Protein AF-A0A0S9SGV6-F1 (afdb_monomer)

Solvent-accessible surface area (backbone atoms only — not comparable to full-atom values): 7284 Å² total; per-residue (Å²): 90,73,58,45,78,51,68,34,78,47,71,64,77,40,51,62,32,52,40,36,46,65,46,52,44,24,35,42,44,51,38,60,92,32,32,40,65,35,91,56,80,52,78,52,74,92,62,32,14,33,37,37,64,50,40,36,38,47,57,16,92,66,87,77,49,50,30,34,35,42,37,28,42,30,48,97,81,42,48,83,42,80,77,46,67,60,73,71,44,98,80,42,25,23,40,35,26,30,25,29,47,22,65,78,78,71,30,17,42,11,30,36,38,26,16,49,76,43,36,60,79,36,75,70,28,53,50,82,40,70,60,78,90,64,78,90,124

Mean predicted aligned error: 3.91 Å

pLDDT: mean 93.71, std 11.41, range [38.72, 98.81]

Sequence (137 aa):
MAGGSGNDQLQGHADFNQYYGGTGNDTFVLAAKFGQETEVASKDFGTLATYITDFRGAGGPGAGEQDFINLSGFGSDAKLDLLGAGAETASGAKVYYYSIFNTNTGDYYNFAVNSLNGKALDTGDFNFYAPHDGALV

Structure (mmCIF, N/CA/C/O backbone):
data_AF-A0A0S9SGV6-F1
#
_entry.id   AF-A0A0S9SGV6-F1
#
loop_
_atom_site.group_PDB
_atom_site.id
_atom_site.type_symbol
_atom_site.label_atom_id
_atom_site.label_alt_id
_atom_site.label_comp_id
_atom_site.label_asym_id
_atom_site.label_entity_id
_atom_site.label_seq_id
_atom_site.pdbx_PDB_ins_code
_atom_site.Cartn_x
_atom_site.Cartn_y
_atom_site.Cartn_z
_atom_site.occupancy
_atom_site.B_iso_or_equiv
_atom_site.auth_seq_id
_atom_site.auth_comp_id
_atom_site.auth_asym_id
_atom_site.auth_atom_id
_atom_site.pdbx_PDB_model_num
ATOM 1 N N . MET A 1 1 ? 11.614 5.265 5.265 1.00 91.88 1 MET A N 1
ATOM 2 C CA . MET A 1 1 ? 12.433 4.045 5.432 1.00 91.88 1 MET A CA 1
ATOM 3 C C . MET A 1 1 ? 12.782 3.526 4.053 1.00 91.88 1 MET A C 1
ATOM 5 O O . MET A 1 1 ? 11.950 3.676 3.168 1.00 91.88 1 MET A O 1
ATOM 9 N N . ALA A 1 2 ? 13.984 2.984 3.867 1.00 95.50 2 ALA A N 1
ATOM 10 C CA . ALA A 1 2 ? 14.447 2.464 2.583 1.00 95.50 2 ALA A CA 1
ATOM 11 C C . ALA A 1 2 ? 15.013 1.049 2.769 1.00 95.50 2 ALA A C 1
ATOM 13 O O . ALA A 1 2 ? 15.818 0.875 3.685 1.00 95.50 2 ALA A O 1
ATOM 14 N N . GLY A 1 3 ? 14.587 0.086 1.946 1.00 95.94 3 GLY A N 1
ATOM 15 C CA . GLY A 1 3 ? 15.123 -1.282 1.911 1.00 95.94 3 GLY A CA 1
ATOM 16 C C . GLY A 1 3 ? 16.444 -1.345 1.145 1.00 95.94 3 GLY A C 1
ATOM 17 O O . GLY A 1 3 ? 17.499 -1.631 1.710 1.00 95.94 3 GLY A O 1
ATOM 18 N N . GLY A 1 4 ? 16.423 -0.879 -0.104 1.00 96.75 4 GLY A N 1
ATOM 19 C CA . GLY A 1 4 ? 17.602 -0.782 -0.953 1.00 96.75 4 GLY A CA 1
ATOM 20 C C . GLY A 1 4 ? 17.623 -1.886 -1.999 1.00 96.75 4 GLY A C 1
ATOM 21 O O . GLY A 1 4 ? 16.844 -1.848 -2.943 1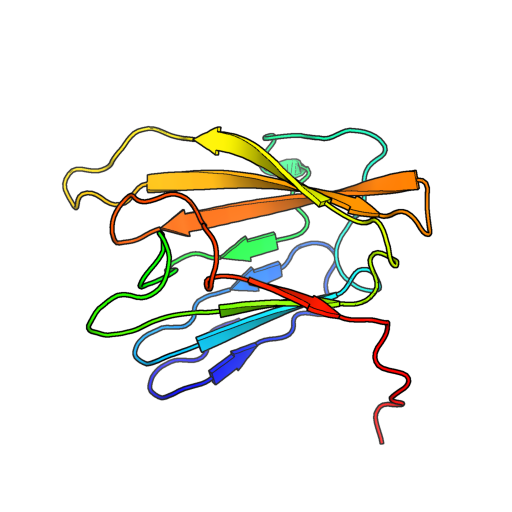.00 96.75 4 GLY A O 1
ATOM 22 N N . SER A 1 5 ? 18.587 -2.797 -1.912 1.00 97.38 5 SER A N 1
ATOM 23 C CA . SER A 1 5 ? 18.658 -3.944 -2.818 1.00 97.38 5 SER A CA 1
ATOM 24 C C . SER A 1 5 ? 18.502 -5.235 -2.038 1.00 97.38 5 SER A C 1
ATOM 26 O O . SER A 1 5 ? 19.216 -5.442 -1.060 1.00 97.38 5 SER A O 1
ATOM 28 N N . GLY A 1 6 ? 17.681 -6.142 -2.556 1.00 97.88 6 GLY A N 1
ATOM 29 C CA . GLY A 1 6 ? 17.346 -7.397 -1.896 1.00 97.88 6 GLY A CA 1
ATOM 30 C C . GLY A 1 6 ? 15.848 -7.469 -1.632 1.00 97.88 6 GLY A C 1
ATOM 31 O O . GLY A 1 6 ? 15.105 -6.594 -2.036 1.00 97.88 6 GLY A O 1
ATOM 32 N N . ASN A 1 7 ? 15.405 -8.550 -0.998 1.00 98.19 7 ASN A N 1
ATOM 33 C CA . ASN A 1 7 ? 14.004 -8.688 -0.610 1.00 98.19 7 ASN A CA 1
ATOM 34 C C . ASN A 1 7 ? 13.872 -8.212 0.835 1.00 98.19 7 ASN A C 1
ATOM 36 O O . ASN A 1 7 ? 14.262 -8.943 1.753 1.00 98.19 7 ASN A O 1
ATOM 40 N N . ASP A 1 8 ? 13.364 -7.003 1.033 1.00 98.50 8 ASP A N 1
ATOM 41 C CA . ASP A 1 8 ? 13.332 -6.357 2.338 1.00 98.50 8 ASP A CA 1
ATOM 42 C C . ASP A 1 8 ? 11.974 -6.503 3.031 1.00 98.50 8 ASP A C 1
ATOM 44 O O . ASP A 1 8 ? 10.921 -6.613 2.407 1.00 98.50 8 ASP A O 1
ATOM 48 N N . GLN A 1 9 ? 11.984 -6.485 4.366 1.00 97.56 9 GLN A N 1
ATOM 49 C CA . GLN A 1 9 ? 10.772 -6.320 5.169 1.00 97.56 9 GLN A CA 1
ATOM 50 C C . GLN A 1 9 ? 10.831 -4.975 5.883 1.00 97.56 9 GLN A C 1
ATOM 52 O O . GLN A 1 9 ? 11.751 -4.711 6.659 1.00 97.56 9 GLN A O 1
ATOM 57 N N . LEU A 1 10 ? 9.846 -4.119 5.626 1.00 98.00 10 LEU A N 1
ATOM 58 C CA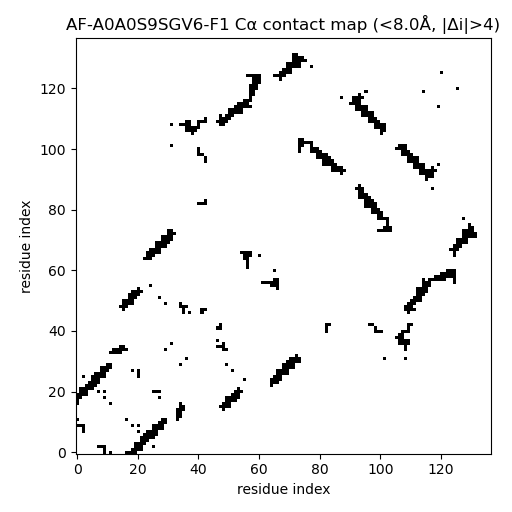 . LEU A 1 10 ? 9.825 -2.743 6.105 1.00 98.00 10 LEU A CA 1
ATOM 59 C C . LEU A 1 10 ? 8.600 -2.513 6.988 1.00 98.00 10 LEU A C 1
ATOM 61 O O . LEU A 1 10 ? 7.465 -2.604 6.526 1.00 98.00 10 LEU A O 1
ATOM 65 N N . GLN A 1 11 ? 8.842 -2.167 8.254 1.00 96.62 11 GLN A N 1
ATOM 66 C CA . GLN A 1 11 ? 7.802 -1.817 9.218 1.00 96.62 11 GLN A CA 1
ATOM 67 C C . GLN A 1 11 ? 8.155 -0.522 9.948 1.00 96.62 11 GLN A C 1
ATOM 69 O O . GLN A 1 11 ? 9.098 -0.450 10.732 1.00 96.62 11 GLN A O 1
ATOM 74 N N . GLY A 1 12 ? 7.382 0.513 9.670 1.00 94.44 12 GLY A N 1
ATOM 75 C CA . GLY A 1 12 ? 7.445 1.807 10.318 1.00 94.44 12 GLY A CA 1
ATOM 76 C C . GLY A 1 12 ? 6.517 1.865 11.522 1.00 94.44 12 GLY A C 1
ATOM 77 O O . GLY A 1 12 ? 5.457 1.241 11.550 1.00 94.44 12 GLY A O 1
ATOM 78 N N . HIS A 1 13 ? 6.947 2.615 12.533 1.00 95.31 13 HIS A N 1
ATOM 79 C CA . HIS A 1 13 ? 6.252 2.755 13.815 1.00 95.31 13 HIS A CA 1
ATOM 80 C C . HIS A 1 13 ? 5.808 4.200 14.088 1.00 95.31 13 HIS A C 1
ATOM 82 O O . HIS A 1 13 ? 5.457 4.528 15.218 1.00 95.31 13 HIS A O 1
ATOM 88 N N . ALA A 1 14 ? 5.882 5.077 13.082 1.00 94.88 14 ALA A N 1
ATOM 89 C CA . ALA A 1 14 ? 5.446 6.465 13.190 1.00 94.88 14 ALA A CA 1
ATOM 90 C C . ALA A 1 14 ? 3.965 6.610 12.806 1.00 94.88 14 ALA A C 1
ATOM 92 O O . ALA A 1 14 ? 3.388 5.712 12.191 1.00 94.88 14 ALA A O 1
ATOM 93 N N . ASP A 1 15 ? 3.376 7.768 13.112 1.00 94.50 15 ASP A N 1
ATOM 94 C CA . ASP A 1 15 ? 2.008 8.112 12.695 1.00 94.50 15 ASP A CA 1
ATOM 95 C C . ASP A 1 15 ? 1.892 8.238 11.167 1.00 94.50 15 ASP A C 1
ATOM 97 O O . ASP A 1 15 ? 0.888 7.847 10.577 1.00 94.50 15 ASP A O 1
ATOM 101 N N . PHE A 1 16 ? 2.945 8.737 10.514 1.00 97.19 16 PHE A N 1
ATOM 102 C CA . PHE A 1 16 ? 3.085 8.733 9.061 1.00 97.19 16 PHE A CA 1
ATOM 103 C C . PHE A 1 16 ? 4.360 8.000 8.652 1.00 97.19 16 PHE A C 1
ATOM 105 O O . PHE A 1 16 ? 5.463 8.369 9.064 1.00 97.19 16 PHE A O 1
ATOM 112 N N . ASN A 1 17 ? 4.217 6.989 7.798 1.00 97.62 17 ASN A N 1
ATOM 113 C CA . ASN A 1 17 ? 5.323 6.173 7.313 1.00 97.62 17 ASN A CA 1
ATOM 114 C C . ASN A 1 17 ? 5.496 6.354 5.805 1.00 97.62 17 ASN A C 1
ATOM 116 O O . ASN A 1 17 ? 4.579 6.127 5.023 1.00 97.62 17 ASN A O 1
ATOM 120 N N . GLN A 1 18 ? 6.701 6.721 5.378 1.00 98.00 18 GLN A N 1
ATOM 121 C CA . GLN A 1 18 ? 7.068 6.711 3.965 1.00 98.00 18 GLN A CA 1
ATOM 122 C C . GLN A 1 18 ? 8.012 5.540 3.696 1.00 98.00 18 GLN A C 1
ATOM 124 O O . GLN A 1 18 ? 9.079 5.465 4.317 1.00 98.00 18 GLN A O 1
ATOM 129 N N . TYR A 1 19 ? 7.644 4.650 2.777 1.00 98.56 19 TYR A N 1
ATOM 130 C CA . TYR A 1 19 ? 8.445 3.482 2.412 1.00 98.56 19 TYR A CA 1
ATOM 131 C C . TYR A 1 19 ? 9.016 3.598 1.006 1.00 98.56 19 TYR A C 1
ATOM 133 O O . TYR A 1 19 ? 8.337 4.045 0.081 1.00 98.56 19 TYR A O 1
ATOM 141 N N . TYR A 1 20 ? 10.257 3.154 0.870 1.00 98.56 20 TYR A N 1
ATOM 142 C CA . TYR A 1 20 ? 10.939 2.904 -0.388 1.00 98.56 20 TYR A CA 1
ATOM 143 C C . TYR A 1 20 ? 11.488 1.473 -0.326 1.00 98.56 20 TYR A C 1
ATOM 145 O O . TYR A 1 20 ? 12.314 1.194 0.543 1.00 98.56 20 TYR A O 1
ATOM 153 N N . GLY A 1 21 ? 10.983 0.567 -1.157 1.00 98.44 21 GLY A N 1
ATOM 154 C CA . GLY A 1 21 ? 11.441 -0.824 -1.214 1.00 98.44 21 GLY A CA 1
ATOM 155 C C . GLY A 1 21 ? 12.812 -0.902 -1.872 1.00 98.44 21 GLY A C 1
ATOM 156 O O . GLY A 1 21 ? 13.815 -1.197 -1.224 1.00 98.44 21 GLY A O 1
ATOM 157 N N . GLY A 1 22 ? 12.883 -0.414 -3.108 1.00 98.31 22 GLY A N 1
ATOM 158 C CA . GLY A 1 22 ? 14.057 -0.431 -3.956 1.00 98.31 22 GLY A CA 1
ATOM 159 C C . GLY A 1 22 ? 13.971 -1.520 -5.023 1.00 98.31 22 GLY A C 1
ATOM 160 O O . GLY A 1 22 ? 13.064 -1.509 -5.856 1.00 98.31 22 GLY A O 1
ATOM 161 N N . THR A 1 23 ? 14.996 -2.364 -5.117 1.00 97.62 23 THR A N 1
ATOM 162 C CA . THR A 1 23 ? 15.040 -3.499 -6.057 1.00 97.62 23 THR A CA 1
ATOM 163 C C . THR A 1 23 ? 14.916 -4.803 -5.291 1.00 97.62 23 THR A C 1
ATOM 165 O O . THR A 1 23 ? 15.687 -4.995 -4.353 1.00 97.62 23 THR A O 1
ATOM 168 N N . GLY A 1 24 ? 14.113 -5.736 -5.788 1.00 97.75 24 GLY A N 1
ATOM 169 C CA . GLY A 1 24 ? 13.767 -6.990 -5.127 1.00 97.75 24 GLY A CA 1
ATOM 170 C C . GLY A 1 24 ? 12.263 -7.123 -4.904 1.00 97.75 24 GLY A C 1
ATOM 171 O O . GLY A 1 24 ? 11.483 -6.337 -5.431 1.00 97.75 24 GLY A O 1
ATOM 172 N N . ASN A 1 25 ? 11.871 -8.179 -4.192 1.00 97.88 25 ASN A N 1
ATOM 173 C CA . ASN A 1 25 ? 10.492 -8.405 -3.763 1.00 97.88 25 ASN A CA 1
ATOM 174 C C . ASN A 1 25 ? 10.359 -7.947 -2.315 1.00 97.88 25 ASN A C 1
ATOM 176 O O . ASN A 1 25 ? 10.731 -8.691 -1.398 1.00 97.88 25 ASN A O 1
ATOM 180 N N . ASP A 1 26 ? 9.826 -6.751 -2.115 1.00 98.62 26 ASP A N 1
ATOM 181 C CA . ASP A 1 26 ? 9.758 -6.137 -0.798 1.00 98.62 26 ASP A CA 1
ATOM 182 C C . ASP A 1 26 ? 8.417 -6.399 -0.116 1.00 98.62 26 ASP A C 1
ATOM 184 O O . ASP A 1 26 ? 7.372 -6.553 -0.745 1.00 98.62 26 ASP A O 1
ATOM 188 N N . THR A 1 27 ? 8.431 -6.466 1.212 1.00 98.31 27 THR A N 1
ATOM 189 C CA . THR A 1 27 ? 7.231 -6.592 2.038 1.00 98.31 27 THR A CA 1
ATOM 190 C C . THR A 1 27 ? 7.065 -5.365 2.921 1.00 98.31 27 THR A C 1
ATOM 192 O O . THR A 1 27 ? 7.843 -5.130 3.847 1.00 98.31 27 THR A O 1
ATOM 195 N N . PHE A 1 28 ? 5.995 -4.613 2.683 1.00 98.50 28 PHE A N 1
ATOM 196 C CA . PHE A 1 28 ? 5.609 -3.454 3.481 1.00 98.50 28 PHE A CA 1
ATOM 197 C C . PHE A 1 28 ? 4.593 -3.877 4.544 1.00 98.50 28 PHE A C 1
ATOM 199 O O . PHE A 1 28 ? 3.486 -4.311 4.224 1.00 98.50 28 PHE A O 1
ATOM 206 N N . VAL A 1 29 ? 4.954 -3.756 5.821 1.00 97.75 29 VAL A N 1
ATOM 207 C CA . VAL A 1 29 ? 4.070 -4.107 6.938 1.00 97.75 29 VAL A CA 1
ATOM 208 C C . VAL A 1 29 ? 3.308 -2.866 7.389 1.00 97.75 29 VAL A C 1
ATOM 210 O O . VAL A 1 29 ? 3.869 -1.957 8.004 1.00 97.75 29 VAL A O 1
ATOM 213 N N . LEU A 1 30 ? 2.006 -2.845 7.109 1.00 97.69 30 LEU A N 1
ATOM 214 C CA . LEU A 1 30 ? 1.067 -1.853 7.624 1.00 97.69 30 LEU A CA 1
ATOM 215 C C . LEU A 1 30 ? 0.335 -2.491 8.797 1.00 97.69 30 LEU A C 1
ATOM 217 O O . LEU A 1 30 ? -0.495 -3.380 8.616 1.00 97.69 30 LEU A O 1
ATOM 221 N N . ALA A 1 31 ? 0.681 -2.082 10.012 1.00 95.44 31 ALA A N 1
ATOM 222 C CA . ALA A 1 31 ? 0.080 -2.631 11.219 1.00 95.44 31 ALA A CA 1
ATOM 223 C C . ALA A 1 31 ? -0.829 -1.592 11.866 1.00 95.44 31 ALA A C 1
ATOM 225 O O . ALA A 1 31 ? -0.354 -0.505 12.149 1.00 95.44 31 ALA A O 1
ATOM 226 N N . ALA A 1 32 ? -2.070 -1.954 12.193 1.00 93.88 32 ALA A N 1
ATOM 227 C CA . ALA A 1 32 ? -3.068 -1.068 12.805 1.00 93.88 32 ALA A CA 1
ATOM 228 C C . ALA A 1 32 ? -2.608 -0.391 14.112 1.00 93.88 32 ALA A C 1
ATOM 230 O O . ALA A 1 32 ? -3.104 0.659 14.498 1.00 93.88 32 ALA A O 1
ATOM 231 N N . LYS A 1 33 ? -1.644 -0.995 14.821 1.00 92.56 33 LYS A N 1
ATOM 232 C CA . LYS A 1 33 ? -1.041 -0.422 16.037 1.00 92.56 33 LYS A CA 1
ATOM 233 C C . LYS A 1 33 ? -0.152 0.801 15.748 1.00 92.56 33 LYS A C 1
ATOM 235 O O . LYS A 1 33 ? 0.160 1.555 16.667 1.00 92.56 33 LYS A O 1
ATOM 240 N N . PHE A 1 34 ? 0.310 0.949 14.513 1.00 93.44 34 PHE A N 1
ATOM 241 C CA . PHE A 1 34 ? 1.177 2.029 14.056 1.00 93.44 34 PHE A CA 1
ATOM 242 C C . PHE A 1 34 ? 0.477 2.803 12.950 1.00 93.44 34 PHE A C 1
ATOM 244 O O . PHE A 1 34 ? -0.344 2.247 12.237 1.00 93.44 34 PHE A O 1
ATOM 251 N N . GLY A 1 35 ? 0.856 4.056 12.738 1.00 90.31 35 GLY A N 1
ATOM 252 C CA . GLY A 1 35 ? 0.180 4.898 11.762 1.00 90.31 35 GLY A CA 1
ATOM 253 C C . GLY A 1 35 ? -1.112 5.507 12.306 1.00 90.31 35 GLY A C 1
ATOM 254 O O . GLY A 1 35 ? -1.772 4.948 13.177 1.00 90.31 35 GLY A O 1
ATOM 255 N N . GLN A 1 36 ? -1.452 6.686 11.798 1.00 95.44 36 GLN A N 1
ATOM 256 C CA . GLN A 1 36 ? -2.680 7.375 12.177 1.00 95.44 36 GLN A CA 1
ATOM 257 C C . GLN A 1 36 ? -3.916 6.683 11.586 1.00 95.44 36 GLN A C 1
ATOM 259 O O . GLN A 1 36 ? -3.978 6.424 10.386 1.00 95.44 36 GLN A O 1
ATOM 264 N N . GLU A 1 37 ? -4.928 6.436 12.412 1.00 97.00 37 GLU A N 1
ATOM 265 C CA . GLU A 1 37 ? -6.276 6.122 11.937 1.00 97.00 37 GLU A CA 1
ATOM 266 C C . GLU A 1 37 ? -7.156 7.370 12.047 1.00 97.00 37 GLU A C 1
ATOM 268 O O . GLU A 1 37 ? -6.930 8.245 12.885 1.00 97.00 37 GLU A O 1
ATOM 273 N N . THR A 1 38 ? -8.145 7.481 11.166 1.00 97.44 38 THR A N 1
ATOM 274 C CA . THR A 1 38 ? -9.064 8.626 11.122 1.00 97.44 38 THR A CA 1
ATOM 275 C C . THR A 1 38 ? -10.505 8.152 11.017 1.00 97.44 38 THR A C 1
ATOM 277 O O . THR A 1 38 ? -10.754 7.119 10.410 1.00 97.44 38 THR A O 1
ATOM 280 N N . GLU A 1 39 ? -11.465 8.950 11.480 1.00 97.62 39 GLU A N 1
ATOM 281 C CA . GLU A 1 39 ? -12.898 8.604 11.447 1.00 97.62 39 GLU A CA 1
ATOM 282 C C . GLU A 1 39 ? -13.487 8.476 10.022 1.00 97.62 39 GLU A C 1
ATOM 284 O O . GLU A 1 39 ? -14.636 8.067 9.848 1.00 97.62 39 GLU A O 1
ATOM 289 N N . VAL A 1 40 ? -12.729 8.847 8.981 1.00 97.38 40 VAL A N 1
ATOM 290 C CA . VAL A 1 40 ? -13.192 8.864 7.587 1.00 97.38 40 VAL A CA 1
ATOM 291 C C . VAL A 1 40 ? -12.174 8.270 6.614 1.00 97.38 40 VAL A C 1
ATOM 293 O O . VAL A 1 40 ? -10.972 8.521 6.695 1.00 97.38 40 VAL A O 1
ATOM 296 N N . ALA A 1 41 ? -12.667 7.543 5.611 1.00 98.38 41 ALA A N 1
ATOM 297 C CA . ALA A 1 41 ? -11.861 7.164 4.458 1.00 98.38 41 ALA A CA 1
ATOM 298 C C . ALA A 1 41 ? -11.500 8.413 3.634 1.00 98.38 41 ALA A C 1
ATOM 300 O O . ALA A 1 41 ? -12.381 9.170 3.216 1.00 98.38 41 ALA A O 1
ATOM 301 N N . SER A 1 42 ? -10.209 8.637 3.386 1.00 97.69 42 SER A N 1
ATOM 302 C CA . SER A 1 42 ? -9.711 9.885 2.804 1.00 97.69 42 SER A CA 1
ATOM 303 C C . SER A 1 42 ? -8.563 9.669 1.823 1.00 97.69 42 SER A C 1
ATOM 305 O O . SER A 1 42 ? -7.680 8.837 2.018 1.00 97.69 42 SER A O 1
ATOM 307 N N . LYS A 1 43 ? -8.557 10.481 0.761 1.00 97.75 43 LYS A N 1
ATOM 308 C CA . LYS A 1 43 ? -7.433 10.609 -0.181 1.00 97.75 43 LYS A CA 1
ATOM 309 C C . LYS A 1 43 ? -6.518 11.788 0.148 1.00 97.75 43 LYS A C 1
ATOM 311 O O . LYS A 1 43 ? -5.561 12.028 -0.588 1.00 97.75 43 LYS A O 1
ATOM 316 N N . ASP A 1 44 ? -6.850 12.574 1.172 1.00 97.19 44 ASP A N 1
ATOM 317 C CA . ASP A 1 44 ? -6.029 13.709 1.571 1.00 97.19 44 ASP A CA 1
ATOM 318 C C . ASP A 1 44 ? -4.678 13.192 2.064 1.00 97.19 44 ASP A C 1
ATOM 320 O O . ASP A 1 44 ? -4.600 12.438 3.037 1.00 97.19 44 ASP A O 1
ATOM 324 N N . PHE A 1 45 ? -3.615 13.612 1.378 1.00 93.75 45 PHE A N 1
ATOM 325 C CA . PHE A 1 45 ? -2.250 13.215 1.688 1.00 93.75 45 PHE A CA 1
ATOM 326 C C . PHE A 1 45 ? -1.869 13.552 3.139 1.00 93.75 45 PHE A C 1
ATOM 328 O O . PHE A 1 45 ? -1.113 12.807 3.756 1.00 93.75 45 PHE A O 1
ATOM 335 N N . GLY A 1 46 ? -2.428 14.630 3.705 1.00 96.31 46 GLY A N 1
ATOM 336 C CA . GLY A 1 46 ? -2.189 15.025 5.097 1.00 96.31 46 GLY A CA 1
ATOM 337 C C . GLY A 1 46 ? -2.773 14.064 6.139 1.00 96.31 46 GLY A C 1
ATOM 338 O O . GLY A 1 46 ? -2.361 14.104 7.294 1.00 96.31 46 GLY A O 1
ATOM 339 N N . THR A 1 47 ? -3.694 13.189 5.732 1.00 96.06 47 THR A N 1
ATOM 340 C CA . THR A 1 47 ? -4.381 12.215 6.603 1.00 96.06 47 THR A CA 1
ATOM 341 C C . THR A 1 47 ? -3.924 10.775 6.382 1.00 96.06 47 THR A C 1
ATOM 343 O O . THR A 1 47 ? -4.485 9.848 6.961 1.00 96.06 47 THR A O 1
ATOM 346 N N . LEU A 1 48 ? -2.928 10.555 5.518 1.00 98.25 48 LEU A N 1
ATOM 347 C CA . LEU A 1 48 ? -2.426 9.210 5.256 1.00 98.25 48 LEU A CA 1
ATOM 348 C C . LEU A 1 48 ? -1.575 8.722 6.427 1.00 98.25 48 LEU A C 1
ATOM 350 O O . LEU A 1 48 ? -0.726 9.447 6.937 1.00 98.25 48 LEU A O 1
ATOM 354 N N . ALA A 1 49 ? -1.743 7.463 6.798 1.00 98.38 49 ALA A N 1
ATOM 355 C CA . ALA A 1 49 ? -0.860 6.731 7.694 1.00 98.38 49 ALA A CA 1
ATOM 356 C C . ALA A 1 49 ? 0.417 6.261 6.991 1.00 98.38 49 ALA A C 1
ATOM 358 O O . ALA A 1 49 ? 1.479 6.155 7.606 1.00 98.38 49 ALA A O 1
ATOM 359 N N . THR A 1 50 ? 0.317 5.971 5.691 1.00 98.62 50 THR A N 1
ATOM 360 C CA . THR A 1 50 ? 1.432 5.445 4.904 1.00 98.62 50 THR A CA 1
ATOM 361 C C . THR A 1 50 ? 1.453 5.978 3.472 1.00 98.62 50 THR A C 1
ATOM 363 O O . THR A 1 50 ? 0.415 6.124 2.827 1.00 98.62 50 THR A O 1
ATOM 366 N N . TYR A 1 51 ? 2.660 6.183 2.941 1.00 98.62 51 TYR A N 1
ATOM 367 C CA . TYR A 1 51 ? 2.918 6.289 1.509 1.00 98.62 51 TYR A CA 1
ATOM 368 C C . TYR A 1 51 ? 4.035 5.327 1.070 1.00 98.62 51 TYR A C 1
ATOM 370 O O . TYR A 1 51 ? 5.194 5.495 1.453 1.00 98.62 51 TYR A O 1
ATOM 378 N N . ILE A 1 52 ? 3.693 4.334 0.243 1.00 98.81 52 ILE A N 1
ATOM 379 C CA . ILE A 1 52 ? 4.658 3.450 -0.427 1.00 98.81 52 ILE A CA 1
ATOM 380 C C . ILE A 1 52 ? 5.045 4.091 -1.760 1.00 98.81 52 ILE A C 1
ATOM 382 O O . ILE A 1 52 ? 4.185 4.353 -2.602 1.00 98.81 52 ILE A O 1
ATOM 386 N N . THR A 1 53 ? 6.330 4.392 -1.935 1.00 98.44 53 THR A N 1
ATOM 387 C CA . THR A 1 53 ? 6.804 5.288 -3.001 1.00 98.44 53 THR A CA 1
ATOM 388 C C . THR A 1 53 ? 7.182 4.595 -4.307 1.00 98.44 53 THR A C 1
ATOM 390 O O . THR A 1 53 ? 7.265 5.276 -5.330 1.00 98.44 53 THR A O 1
ATOM 393 N N . ASP A 1 54 ? 7.378 3.280 -4.306 1.00 98.06 54 ASP A N 1
ATOM 394 C CA . ASP A 1 54 ? 7.943 2.545 -5.441 1.00 98.06 54 ASP A CA 1
ATOM 395 C C . ASP A 1 54 ? 7.442 1.096 -5.547 1.00 98.06 54 ASP A C 1
ATOM 397 O O . ASP A 1 54 ? 8.213 0.193 -5.840 1.00 98.06 54 ASP A O 1
ATOM 401 N N . PHE A 1 55 ? 6.138 0.878 -5.365 1.00 98.44 55 PHE A N 1
ATOM 402 C CA . PHE A 1 55 ? 5.561 -0.467 -5.385 1.00 98.44 55 PHE A CA 1
ATOM 403 C C . PHE A 1 55 ? 5.640 -1.111 -6.776 1.00 98.44 55 PHE A C 1
ATOM 405 O O . 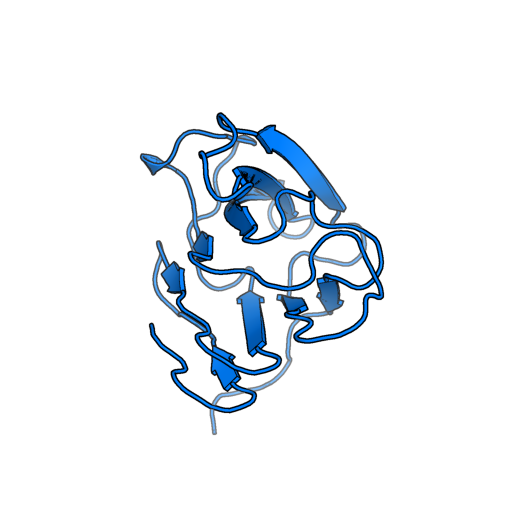PHE A 1 55 ? 5.178 -0.545 -7.780 1.00 98.44 55 PHE A O 1
ATOM 412 N N . ARG A 1 56 ? 6.188 -2.322 -6.830 1.00 97.44 56 ARG A N 1
ATOM 413 C CA . ARG A 1 56 ? 6.414 -3.120 -8.039 1.00 97.44 56 ARG A CA 1
ATOM 414 C C . ARG A 1 56 ? 5.466 -4.309 -8.109 1.00 97.44 56 ARG A C 1
ATOM 416 O O . ARG A 1 56 ?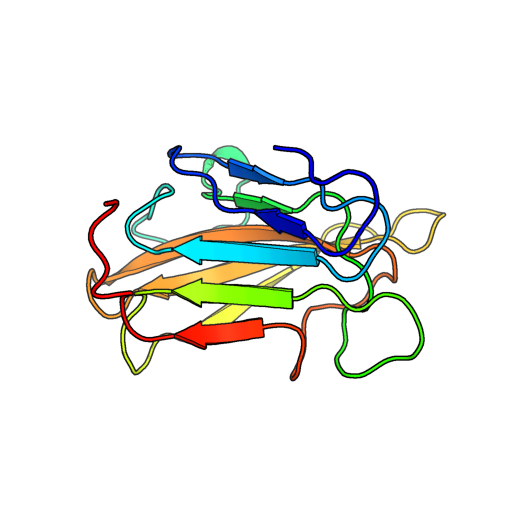 5.097 -4.901 -7.104 1.00 97.44 56 ARG A O 1
ATOM 423 N N . GLY A 1 57 ? 5.073 -4.659 -9.331 1.00 96.44 57 GLY A N 1
ATOM 424 C CA . GLY A 1 57 ? 4.300 -5.878 -9.575 1.00 96.44 57 GLY A CA 1
ATOM 425 C C . GLY A 1 57 ? 2.813 -5.812 -9.221 1.00 96.44 57 GLY A C 1
ATOM 426 O O . GLY A 1 57 ? 2.173 -6.854 -9.233 1.00 96.44 57 GLY A O 1
ATOM 427 N N . ALA A 1 58 ? 2.247 -4.621 -8.975 1.00 97.44 58 ALA A N 1
ATOM 428 C CA . ALA A 1 58 ? 0.816 -4.473 -8.694 1.00 97.44 58 ALA A CA 1
ATOM 429 C C . ALA A 1 58 ? -0.077 -5.036 -9.814 1.00 97.44 58 ALA A C 1
ATOM 431 O O . ALA A 1 58 ? 0.273 -4.995 -11.000 1.00 97.44 58 ALA A O 1
ATOM 432 N N . GLY A 1 59 ? -1.280 -5.463 -9.443 1.00 95.50 59 GLY A N 1
ATOM 433 C CA . GLY A 1 59 ? -2.253 -6.073 -10.344 1.00 95.50 59 GLY A CA 1
ATOM 434 C C . GLY A 1 59 ? -2.224 -7.601 -10.309 1.00 95.50 59 GLY A C 1
ATOM 435 O O . GLY A 1 59 ? -2.639 -8.231 -11.284 1.00 95.50 59 GLY A O 1
ATOM 436 N N . GLY A 1 60 ? -1.742 -8.182 -9.207 1.00 85.19 60 GLY A N 1
ATOM 437 C CA . GLY A 1 60 ? -1.725 -9.620 -8.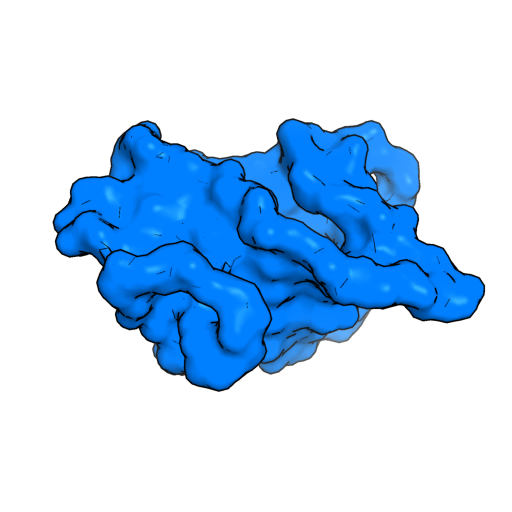965 1.00 85.19 60 GLY A CA 1
ATOM 438 C C . GLY A 1 60 ? -0.484 -10.339 -9.508 1.00 85.19 60 GLY A C 1
ATOM 439 O O . GLY A 1 60 ? 0.511 -9.701 -9.852 1.00 85.19 60 GLY A O 1
ATOM 440 N N . PRO A 1 61 ? -0.498 -11.688 -9.570 1.00 82.31 61 PRO A N 1
ATOM 441 C CA . PRO A 1 61 ? 0.692 -12.476 -9.874 1.00 82.31 61 PRO A CA 1
ATOM 442 C C . PRO A 1 61 ? 1.230 -12.160 -11.274 1.00 82.31 61 PRO A C 1
ATOM 444 O O . PRO A 1 61 ? 0.640 -12.529 -12.292 1.00 82.31 61 PRO A O 1
ATOM 447 N N . GLY A 1 62 ? 2.376 -11.486 -11.303 1.00 81.12 62 GLY A N 1
ATOM 448 C CA . GLY A 1 62 ? 3.099 -11.094 -12.503 1.00 81.12 62 GLY A CA 1
ATOM 449 C C . GLY A 1 62 ? 4.479 -11.741 -12.606 1.00 81.12 62 GLY A C 1
ATOM 450 O O . GLY A 1 62 ? 4.936 -12.465 -11.721 1.00 81.12 62 GLY A O 1
ATOM 451 N N . ALA A 1 63 ? 5.148 -11.485 -13.729 1.00 83.00 63 ALA A N 1
ATOM 452 C CA . ALA A 1 63 ? 6.562 -11.797 -13.891 1.00 83.00 63 ALA A CA 1
ATOM 453 C C . ALA A 1 63 ? 7.413 -10.602 -13.438 1.00 83.00 63 ALA A C 1
ATOM 455 O O . ALA A 1 63 ? 7.099 -9.464 -13.782 1.00 83.00 63 ALA A O 1
ATOM 456 N N . GLY A 1 64 ? 8.530 -10.875 -12.764 1.00 91.50 64 GLY A N 1
ATOM 457 C CA . GLY A 1 64 ? 9.458 -9.851 -12.284 1.00 91.50 64 GLY A CA 1
ATOM 458 C C . GLY A 1 64 ? 9.358 -9.631 -10.778 1.00 91.50 64 GLY A C 1
ATOM 459 O O . GLY A 1 64 ? 9.045 -10.563 -10.039 1.00 91.50 64 GLY A O 1
ATOM 460 N N . GLU A 1 65 ? 9.691 -8.413 -10.355 1.00 96.25 65 GLU A N 1
ATOM 461 C CA . GLU A 1 65 ? 9.617 -7.983 -8.958 1.00 96.25 65 GLU A CA 1
ATOM 462 C C . GLU A 1 65 ? 8.152 -7.833 -8.534 1.00 96.25 65 GLU A C 1
ATOM 464 O O . GLU A 1 65 ? 7.377 -7.145 -9.203 1.00 96.25 65 GLU A O 1
ATOM 469 N N . GLN A 1 66 ? 7.787 -8.500 -7.442 1.00 96.19 66 GLN A N 1
ATOM 470 C CA . GLN A 1 66 ? 6.435 -8.554 -6.899 1.00 96.19 66 GLN A CA 1
ATOM 471 C C . GLN A 1 66 ? 6.493 -8.161 -5.429 1.00 96.19 66 GLN A C 1
ATOM 473 O O . GLN A 1 66 ? 6.810 -8.989 -4.568 1.00 96.19 66 GLN A O 1
ATOM 478 N N . ASP A 1 67 ? 6.198 -6.895 -5.169 1.00 98.25 67 ASP A N 1
ATOM 479 C CA . ASP A 1 67 ? 6.090 -6.397 -3.811 1.00 98.25 67 ASP A CA 1
ATOM 480 C C . ASP A 1 67 ? 4.804 -6.889 -3.156 1.00 98.25 67 ASP A C 1
ATOM 482 O O . ASP A 1 67 ? 3.840 -7.298 -3.809 1.00 98.25 67 ASP A O 1
ATOM 486 N N . PHE A 1 68 ? 4.790 -6.834 -1.832 1.00 98.38 68 PHE A N 1
ATOM 487 C CA . PHE A 1 68 ? 3.694 -7.331 -1.028 1.00 98.38 68 PHE A CA 1
ATOM 488 C C . PHE A 1 68 ? 3.374 -6.393 0.131 1.00 98.38 68 PHE A C 1
ATOM 490 O O . PHE A 1 68 ? 4.263 -5.814 0.757 1.00 98.38 68 PHE A O 1
ATOM 497 N N . ILE A 1 69 ? 2.090 -6.273 0.466 1.00 98.50 69 ILE A N 1
ATOM 498 C CA . ILE A 1 69 ? 1.629 -5.526 1.635 1.00 98.50 69 ILE A CA 1
ATOM 499 C C . ILE A 1 69 ? 1.052 -6.488 2.674 1.00 98.50 69 ILE A C 1
ATOM 501 O O . ILE A 1 69 ? 0.018 -7.129 2.480 1.00 98.50 69 ILE A O 1
ATOM 505 N N . ASN A 1 70 ? 1.702 -6.547 3.830 1.00 97.88 70 ASN A N 1
ATOM 506 C CA . ASN A 1 70 ? 1.167 -7.226 5.000 1.00 97.88 70 ASN A CA 1
ATOM 507 C C . ASN A 1 70 ? 0.266 -6.254 5.777 1.00 97.88 70 ASN A C 1
ATOM 509 O O . ASN A 1 70 ? 0.749 -5.251 6.301 1.00 97.88 70 ASN A O 1
ATOM 513 N N . LEU A 1 71 ? -1.029 -6.568 5.870 1.00 97.44 71 LEU A N 1
ATOM 514 C CA . LEU A 1 71 ? -2.025 -5.782 6.598 1.00 97.44 71 LEU A CA 1
ATOM 515 C C . LEU A 1 71 ? -2.322 -6.436 7.952 1.00 97.44 71 LEU A C 1
ATOM 517 O O . LEU A 1 71 ? -3.131 -7.357 8.047 1.00 97.44 71 LEU A O 1
ATOM 521 N N . SER A 1 72 ? -1.666 -5.972 9.012 1.00 95.50 72 SER A N 1
ATOM 522 C CA . SER A 1 72 ? -1.693 -6.617 10.329 1.00 95.50 72 SER A CA 1
ATOM 523 C C . SER A 1 72 ? -2.603 -5.904 11.330 1.00 95.50 72 SER A C 1
ATOM 525 O O . SER A 1 72 ? -2.441 -4.718 11.602 1.00 95.50 72 SER A O 1
ATOM 527 N N . GLY A 1 73 ? -3.499 -6.648 11.981 1.00 94.88 73 GLY A N 1
ATOM 528 C CA . GLY A 1 73 ? -4.205 -6.171 13.179 1.00 94.88 73 GLY A CA 1
ATOM 529 C C . GLY A 1 73 ? -5.452 -5.310 12.939 1.00 94.88 73 GLY A C 1
ATOM 530 O O . GLY A 1 73 ? -5.935 -4.700 13.886 1.00 94.88 73 GLY A O 1
ATOM 531 N N . PHE A 1 74 ? -6.009 -5.296 11.726 1.00 95.69 74 PHE A N 1
ATOM 532 C CA . PHE A 1 74 ? -7.235 -4.543 11.393 1.00 95.69 74 PHE A CA 1
ATOM 533 C C . PHE A 1 74 ? -8.550 -5.269 11.763 1.00 95.69 74 PHE A C 1
ATOM 535 O O . PHE A 1 74 ? -9.647 -4.731 11.608 1.00 95.69 74 PHE A O 1
ATOM 542 N N . GLY A 1 75 ? -8.441 -6.501 12.272 1.00 94.31 75 GLY A N 1
ATOM 543 C CA . GLY A 1 75 ? -9.565 -7.365 12.650 1.00 94.31 75 GLY A CA 1
ATOM 544 C C . GLY A 1 75 ? -10.064 -8.252 11.500 1.00 94.31 75 GLY A C 1
ATOM 545 O O . GLY A 1 75 ? -9.620 -8.123 10.361 1.00 94.31 75 GLY A O 1
ATOM 546 N N . SER A 1 76 ? -10.918 -9.231 11.820 1.00 90.00 76 SER A N 1
ATOM 547 C CA . SER A 1 76 ? -11.230 -10.374 10.941 1.00 90.00 76 SER A CA 1
ATOM 548 C C . SER A 1 76 ? -12.016 -10.024 9.681 1.00 90.00 76 SER A C 1
ATOM 550 O O . SER A 1 76 ? -11.909 -10.741 8.691 1.00 90.00 76 SER A O 1
ATOM 552 N N . ASP A 1 77 ? -12.786 -8.939 9.719 1.00 91.75 77 ASP A N 1
ATOM 553 C CA . ASP A 1 77 ? -13.659 -8.509 8.621 1.00 91.75 77 ASP A CA 1
ATOM 554 C C . ASP A 1 77 ? -13.190 -7.194 7.987 1.00 91.75 77 ASP A C 1
ATOM 556 O O . ASP A 1 77 ? -13.949 -6.535 7.269 1.00 91.75 77 ASP A O 1
ATOM 560 N N . ALA A 1 78 ? -11.943 -6.800 8.263 1.00 95.44 78 ALA A N 1
ATOM 561 C CA . ALA A 1 78 ? -11.322 -5.651 7.629 1.00 95.44 78 ALA A CA 1
ATOM 562 C C . ALA A 1 78 ? -11.290 -5.827 6.110 1.00 95.44 78 ALA A C 1
ATOM 564 O O . ALA A 1 78 ? -11.071 -6.920 5.581 1.00 95.44 78 ALA A O 1
ATOM 565 N N . LYS A 1 79 ? -11.505 -4.722 5.400 1.00 92.44 79 LYS A N 1
ATOM 566 C CA . LYS A 1 79 ? -11.508 -4.681 3.939 1.00 92.44 79 LYS A CA 1
ATOM 567 C C . LYS A 1 79 ? -10.600 -3.574 3.461 1.00 92.44 79 LYS A C 1
ATOM 569 O O . LYS A 1 79 ? -10.497 -2.540 4.113 1.00 92.44 79 LYS A O 1
ATOM 574 N N . LEU A 1 80 ? -9.959 -3.821 2.326 1.00 97.44 80 LEU A N 1
ATOM 575 C CA . LEU A 1 80 ? -9.198 -2.824 1.597 1.00 97.44 80 LEU A CA 1
ATOM 576 C C . LEU A 1 80 ? -10.105 -2.208 0.530 1.00 97.44 80 LEU A C 1
ATOM 578 O O . LEU A 1 80 ? -10.531 -2.907 -0.388 1.00 97.44 80 LEU A O 1
ATOM 582 N N . ASP A 1 81 ? -10.353 -0.910 0.632 1.00 98.00 81 ASP A N 1
ATOM 583 C CA . ASP A 1 81 ? -11.139 -0.150 -0.332 1.00 98.00 81 ASP A CA 1
ATOM 584 C C . ASP A 1 81 ? -10.234 0.756 -1.169 1.00 98.00 81 ASP A C 1
ATOM 586 O O . ASP A 1 81 ? -9.401 1.497 -0.642 1.00 98.00 81 ASP A O 1
ATOM 590 N N . LEU A 1 82 ? -10.415 0.738 -2.491 1.00 98.44 82 LEU A N 1
ATOM 591 C CA . LEU A 1 82 ? -9.783 1.697 -3.393 1.00 98.44 82 LEU A CA 1
ATOM 592 C C . LEU A 1 82 ? -10.609 2.988 -3.428 1.00 98.44 82 LEU A C 1
ATOM 594 O O . LEU A 1 82 ? -11.722 3.013 -3.949 1.00 98.44 82 LEU A O 1
ATOM 598 N N . LEU A 1 83 ? -10.033 4.088 -2.946 1.00 98.56 83 LEU A N 1
ATOM 599 C CA . LEU A 1 83 ? -10.685 5.401 -2.939 1.00 98.56 83 LEU A CA 1
ATOM 600 C C . LEU A 1 83 ? -10.514 6.151 -4.263 1.00 98.56 83 LEU A C 1
ATOM 602 O O . LEU A 1 83 ? -11.295 7.037 -4.614 1.00 98.56 83 LEU A O 1
ATOM 606 N N . GLY A 1 84 ? -9.454 5.835 -5.003 1.00 98.19 84 GLY A N 1
ATOM 607 C CA . GLY A 1 84 ? -9.218 6.355 -6.342 1.00 98.19 84 GLY A CA 1
ATOM 608 C C . GLY A 1 84 ? -7.739 6.475 -6.663 1.00 98.19 84 GLY A C 1
ATOM 609 O O . GLY A 1 84 ? -6.883 5.980 -5.939 1.00 98.19 84 GLY A O 1
ATOM 610 N N . ALA A 1 85 ? -7.433 7.165 -7.756 1.00 98.00 85 ALA A N 1
ATOM 611 C CA . ALA A 1 85 ? -6.069 7.283 -8.252 1.00 98.00 85 ALA A CA 1
ATOM 612 C C . ALA A 1 85 ? -5.730 8.715 -8.682 1.00 98.00 85 ALA A C 1
ATOM 614 O O . ALA A 1 85 ? -6.627 9.532 -8.914 1.00 98.00 85 ALA A O 1
ATOM 615 N N . GLY A 1 86 ? -4.434 9.005 -8.762 1.00 96.31 86 GLY A N 1
ATOM 616 C CA . GLY A 1 86 ? -3.876 10.197 -9.393 1.00 96.31 86 GLY A CA 1
ATOM 617 C C . GLY A 1 86 ? -3.753 10.052 -10.912 1.00 96.31 86 GLY A C 1
ATOM 618 O O . GLY A 1 86 ? -4.177 9.053 -11.503 1.00 96.31 86 GLY A O 1
ATOM 619 N N . ALA A 1 87 ? -3.163 11.065 -11.547 1.00 95.88 87 ALA A N 1
ATOM 620 C CA . ALA A 1 87 ? -2.814 11.009 -12.962 1.00 95.88 87 ALA A CA 1
ATOM 621 C C . ALA A 1 87 ? -1.679 10.002 -13.201 1.00 95.88 87 ALA A C 1
ATOM 623 O O . ALA A 1 87 ? -0.785 9.851 -12.369 1.00 95.88 87 ALA A O 1
ATOM 624 N N . GLU A 1 88 ? -1.727 9.324 -14.344 1.00 96.06 88 GLU A N 1
ATOM 625 C CA . GLU A 1 88 ? -0.628 8.479 -14.805 1.00 96.06 88 GLU A CA 1
ATOM 626 C C . GLU A 1 88 ? 0.542 9.359 -15.259 1.00 96.06 88 GLU A C 1
ATOM 628 O O . GLU A 1 88 ? 0.347 10.392 -15.908 1.00 96.06 88 GLU A O 1
ATO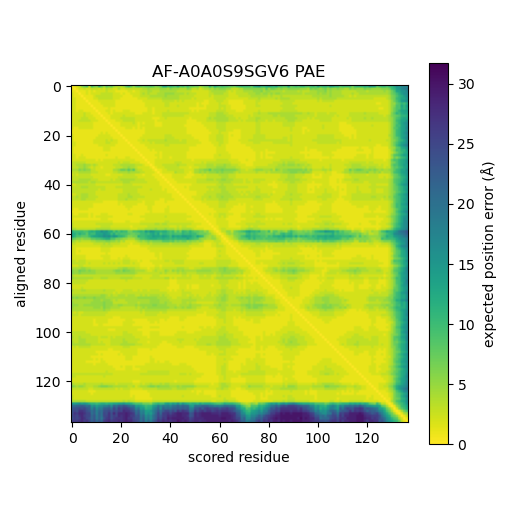M 633 N N . THR A 1 89 ? 1.759 8.974 -14.889 1.00 96.75 89 THR A N 1
ATOM 634 C CA . THR A 1 89 ? 2.978 9.659 -15.320 1.00 96.75 89 THR A CA 1
ATOM 635 C C . THR A 1 89 ? 3.415 9.162 -16.699 1.00 96.75 89 THR A C 1
ATOM 637 O O . THR A 1 89 ? 2.984 8.117 -17.178 1.00 96.75 89 THR A O 1
ATOM 640 N N . ALA A 1 90 ? 4.354 9.865 -17.336 1.00 96.38 90 ALA A N 1
ATOM 641 C CA . ALA A 1 90 ? 4.930 9.416 -18.606 1.00 96.38 90 ALA A CA 1
ATOM 642 C C . ALA A 1 90 ? 5.666 8.062 -18.511 1.00 96.38 90 ALA A C 1
ATOM 644 O O . ALA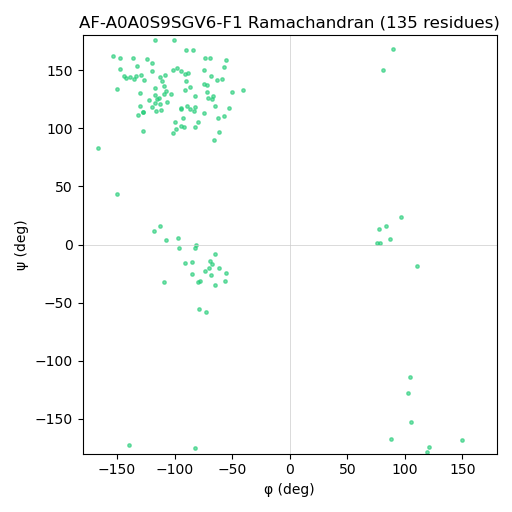 A 1 90 ? 5.854 7.405 -19.531 1.00 96.38 90 ALA A O 1
ATOM 645 N N . SER A 1 91 ? 6.080 7.639 -17.309 1.00 95.44 91 SER A N 1
ATOM 646 C CA . SER A 1 91 ? 6.679 6.317 -17.085 1.00 95.44 91 SER A CA 1
ATOM 647 C C . SER A 1 91 ? 5.635 5.203 -16.945 1.00 95.44 91 SER A C 1
ATOM 649 O O . SER A 1 91 ? 6.015 4.061 -16.717 1.00 95.44 91 SER A O 1
ATOM 651 N N . GLY A 1 92 ? 4.340 5.532 -17.025 1.00 95.44 92 GLY A N 1
ATOM 652 C CA . GLY A 1 92 ? 3.234 4.620 -16.739 1.00 95.44 92 GLY A CA 1
ATOM 653 C C . GLY A 1 92 ? 2.967 4.425 -15.245 1.00 95.44 92 GLY A C 1
ATOM 654 O O . GLY A 1 92 ? 2.073 3.665 -14.889 1.00 95.44 92 GLY A O 1
ATOM 655 N N . ALA A 1 93 ? 3.710 5.099 -14.358 1.00 97.69 93 ALA A N 1
ATOM 656 C CA . ALA A 1 93 ? 3.497 4.983 -12.919 1.00 97.69 93 ALA A CA 1
ATOM 657 C C . ALA A 1 93 ? 2.236 5.741 -12.494 1.00 97.69 93 ALA A C 1
ATOM 659 O O . ALA A 1 93 ? 1.860 6.752 -13.097 1.00 97.69 93 ALA A O 1
ATOM 660 N N . LYS A 1 94 ? 1.581 5.269 -11.435 1.00 98.12 94 LYS A N 1
ATOM 661 C CA . LYS A 1 94 ? 0.338 5.870 -10.956 1.00 98.12 94 LYS A CA 1
ATOM 662 C C . LYS A 1 94 ? 0.175 5.699 -9.454 1.00 98.12 94 LYS A C 1
ATOM 664 O O . LYS A 1 94 ? 0.319 4.601 -8.923 1.00 98.12 94 LYS A O 1
ATOM 669 N N . VAL A 1 95 ? -0.194 6.788 -8.784 1.00 98.69 95 VAL A N 1
ATOM 670 C CA . VAL A 1 95 ? -0.536 6.758 -7.359 1.00 98.69 95 VAL A CA 1
ATOM 671 C C . VAL A 1 95 ? -1.982 6.313 -7.182 1.00 98.69 95 VAL A C 1
ATOM 673 O O . VAL A 1 95 ? -2.890 6.901 -7.772 1.00 98.69 95 VAL A O 1
ATOM 676 N N . TYR A 1 96 ? -2.195 5.312 -6.339 1.00 98.75 96 TYR A N 1
ATOM 677 C CA . TYR A 1 96 ? -3.500 4.852 -5.881 1.00 98.75 96 TYR A CA 1
ATOM 678 C C . TYR A 1 96 ? -3.660 5.136 -4.389 1.00 98.75 96 TYR A C 1
ATOM 680 O O . TYR A 1 96 ? -2.696 5.050 -3.631 1.00 98.75 96 TYR A O 1
ATOM 688 N N . TYR A 1 97 ? -4.877 5.481 -3.984 1.00 98.81 97 TYR A N 1
ATOM 689 C CA . TYR A 1 97 ? -5.243 5.792 -2.607 1.00 98.81 97 TYR A CA 1
ATOM 690 C C . TYR A 1 97 ? -6.203 4.726 -2.108 1.00 98.81 97 TYR A C 1
ATOM 692 O O . TYR A 1 97 ? -7.243 4.500 -2.732 1.00 98.81 97 TYR A O 1
ATOM 700 N N . TYR A 1 98 ? -5.865 4.116 -0.984 1.00 98.81 98 TYR A N 1
ATOM 701 C CA . TYR A 1 98 ? -6.632 3.052 -0.367 1.00 98.81 98 TYR A CA 1
ATOM 702 C C . TYR A 1 98 ? -6.999 3.409 1.066 1.00 98.81 98 TYR A C 1
ATOM 704 O O . TYR A 1 98 ? -6.353 4.241 1.706 1.00 98.81 98 TYR A O 1
ATOM 712 N N . SER A 1 99 ? -8.024 2.739 1.569 1.00 98.69 99 SER A N 1
ATOM 713 C CA . SER A 1 99 ? -8.415 2.791 2.967 1.00 98.69 99 SER A CA 1
ATOM 714 C C . SER A 1 99 ? -8.672 1.390 3.486 1.00 98.69 99 SER A C 1
ATOM 716 O O . SER A 1 99 ? -9.162 0.537 2.745 1.00 98.69 99 SER A O 1
ATOM 718 N N . ILE A 1 100 ? -8.347 1.154 4.751 1.00 98.56 100 ILE A N 1
ATOM 719 C CA . ILE A 1 100 ? -8.724 -0.063 5.460 1.00 98.56 100 ILE A CA 1
ATOM 720 C C . ILE A 1 100 ? -9.636 0.335 6.602 1.00 98.56 100 ILE A C 1
ATOM 722 O O . ILE A 1 100 ? -9.225 1.101 7.470 1.00 98.56 100 ILE A O 1
ATOM 726 N N . PHE A 1 101 ? -10.851 -0.206 6.621 1.00 97.56 101 PHE A N 1
ATOM 727 C CA . PHE A 1 101 ? -11.711 -0.088 7.791 1.00 97.56 101 PHE A CA 1
ATOM 728 C C . PHE A 1 101 ? -11.206 -1.030 8.887 1.00 97.56 101 PHE A C 1
ATOM 730 O O . PHE A 1 101 ? -11.253 -2.256 8.732 1.00 97.56 101 PHE A O 1
ATOM 737 N N . ASN A 1 102 ? -10.709 -0.465 9.986 1.00 96.19 102 ASN A N 1
ATOM 738 C CA . ASN A 1 102 ? -10.272 -1.227 11.141 1.00 96.19 102 ASN A CA 1
ATOM 739 C C . ASN A 1 102 ? -11.489 -1.630 11.973 1.00 96.19 102 ASN A C 1
ATOM 741 O O . ASN A 1 102 ? -12.077 -0.844 12.710 1.00 96.19 102 ASN A O 1
ATOM 745 N N . THR A 1 103 ? -11.854 -2.902 11.886 1.00 95.69 103 THR A N 1
ATOM 746 C CA . THR A 1 103 ? -13.024 -3.451 12.584 1.00 95.69 103 THR A CA 1
ATOM 747 C C . THR A 1 103 ? -12.862 -3.516 14.104 1.00 95.69 103 THR A C 1
ATOM 749 O O . THR A 1 103 ? -13.858 -3.673 14.807 1.00 95.69 103 THR A O 1
ATOM 752 N N . ASN A 1 104 ? -11.638 -3.368 14.625 1.00 93.81 104 ASN A N 1
ATOM 753 C CA . ASN A 1 104 ? -11.392 -3.319 16.065 1.00 93.81 104 ASN A CA 1
ATOM 754 C C . ASN A 1 104 ? -11.695 -1.938 16.667 1.00 93.81 104 ASN A C 1
ATOM 756 O O . ASN A 1 104 ? -12.089 -1.865 17.830 1.00 93.81 104 ASN A O 1
ATOM 760 N N . THR A 1 105 ? -11.482 -0.859 15.907 1.00 94.94 105 THR A N 1
ATOM 761 C CA . THR A 1 105 ? -11.598 0.534 16.384 1.00 94.94 105 THR A CA 1
ATOM 762 C C . THR A 1 105 ? -12.817 1.253 15.811 1.00 94.94 105 THR A C 1
ATOM 764 O O . THR A 1 105 ? -13.431 2.059 16.503 1.00 94.94 105 THR A O 1
ATOM 767 N N . GLY A 1 106 ? -13.222 0.914 14.585 1.00 95.62 106 GLY A N 1
ATOM 768 C CA . GLY A 1 106 ? -14.225 1.651 13.819 1.00 95.62 106 GLY A CA 1
ATOM 769 C C . GLY A 1 106 ? -13.647 2.809 12.999 1.00 95.62 106 GLY A C 1
ATOM 770 O O . GLY A 1 106 ? -14.419 3.533 12.373 1.00 95.62 106 GLY A O 1
ATOM 771 N N . ASP A 1 107 ? -12.321 2.962 12.978 1.00 97.38 107 ASP A N 1
ATOM 772 C CA . ASP A 1 107 ? -11.613 4.003 12.235 1.00 97.38 107 ASP A CA 1
ATOM 773 C C . ASP A 1 107 ? -11.017 3.473 10.918 1.00 97.38 107 ASP A C 1
ATOM 775 O O . ASP A 1 107 ? -11.098 2.287 10.583 1.00 97.38 107 ASP A O 1
ATOM 779 N N . TYR A 1 108 ? -10.425 4.378 10.139 1.00 98.31 108 TYR A N 1
ATOM 780 C CA . TYR A 1 108 ? -9.866 4.117 8.818 1.00 98.31 108 TYR A CA 1
ATOM 781 C C . TYR A 1 108 ? -8.360 4.353 8.778 1.00 98.31 108 TYR A C 1
ATOM 783 O O . TYR A 1 108 ? -7.877 5.443 9.091 1.00 98.31 108 TYR A O 1
ATOM 791 N N . TYR A 1 109 ? -7.634 3.359 8.277 1.00 98.44 109 TYR A N 1
ATOM 792 C CA . TYR A 1 109 ? -6.225 3.466 7.929 1.00 98.44 109 TYR A CA 1
ATOM 793 C C . TYR A 1 109 ? -6.089 3.864 6.458 1.00 98.44 109 TYR A C 1
ATOM 795 O O . TYR A 1 109 ? -6.251 3.039 5.555 1.00 98.44 109 TYR A O 1
ATOM 803 N N . ASN A 1 110 ? -5.811 5.140 6.200 1.00 98.69 110 ASN A N 1
ATOM 804 C CA . ASN A 1 110 ? -5.669 5.663 4.841 1.00 98.69 110 ASN A CA 1
ATOM 805 C C . ASN A 1 110 ? -4.213 5.572 4.379 1.00 98.69 110 ASN A C 1
ATOM 807 O O . ASN A 1 110 ? -3.303 5.986 5.094 1.00 98.69 110 ASN A O 1
ATOM 811 N N . PHE A 1 111 ? -3.960 5.074 3.173 1.00 98.81 111 PHE A N 1
ATOM 812 C CA . PHE A 1 111 ? -2.603 5.020 2.632 1.00 98.81 111 PHE A CA 1
ATOM 813 C C . PHE A 1 111 ? -2.571 5.189 1.119 1.00 98.81 111 PHE A C 1
ATOM 815 O O . PHE A 1 111 ? -3.567 5.002 0.421 1.00 98.81 111 PHE A O 1
ATOM 822 N N . ALA A 1 112 ? -1.403 5.557 0.606 1.00 98.81 112 ALA A N 1
ATOM 823 C CA . ALA A 1 112 ? -1.163 5.668 -0.821 1.00 98.81 112 ALA A CA 1
ATOM 824 C C . ALA A 1 112 ? -0.055 4.720 -1.276 1.00 98.81 112 ALA A C 1
ATOM 826 O O . ALA A 1 112 ? 0.899 4.442 -0.546 1.00 98.81 112 ALA A O 1
ATOM 827 N N . VAL A 1 113 ? -0.174 4.270 -2.519 1.00 98.81 113 VAL A N 1
ATOM 828 C CA . VAL A 1 113 ? 0.806 3.421 -3.192 1.00 98.81 113 VAL A CA 1
ATOM 829 C C . VAL A 1 113 ? 1.112 4.023 -4.550 1.00 98.81 113 VAL A C 1
ATOM 831 O O . VAL A 1 113 ? 0.220 4.153 -5.388 1.00 98.81 113 VAL A O 1
ATOM 834 N N . ASN A 1 114 ? 2.367 4.393 -4.779 1.00 98.56 114 ASN A N 1
ATOM 835 C CA . ASN A 1 114 ? 2.857 4.696 -6.112 1.00 98.56 114 ASN A CA 1
ATOM 836 C C . ASN A 1 114 ? 3.224 3.388 -6.814 1.00 98.56 114 ASN A C 1
ATOM 838 O O . ASN A 1 114 ? 4.273 2.807 -6.554 1.00 98.56 114 ASN A O 1
ATOM 842 N N . SER A 1 115 ? 2.332 2.929 -7.685 1.00 98.25 115 SER A N 1
ATOM 843 C CA . SER A 1 115 ? 2.517 1.722 -8.478 1.00 98.25 115 SER A CA 1
ATOM 844 C C . SER A 1 115 ? 3.354 2.036 -9.712 1.00 98.25 115 SER A C 1
ATOM 846 O O . SER A 1 115 ? 2.948 2.841 -10.557 1.00 98.25 115 SER A O 1
ATOM 848 N N . LEU A 1 116 ? 4.518 1.401 -9.836 1.00 97.56 116 LEU A N 1
ATOM 849 C CA . LEU A 1 116 ? 5.452 1.671 -10.931 1.00 97.56 116 LEU A CA 1
ATOM 850 C C . LEU A 1 116 ? 4.986 1.111 -12.280 1.00 97.56 116 LEU A C 1
ATOM 852 O O . LEU A 1 116 ? 5.396 1.624 -13.318 1.00 97.56 116 LEU A O 1
ATOM 856 N N . ASN A 1 117 ? 4.113 0.099 -12.277 1.00 95.94 117 ASN A N 1
ATOM 857 C CA . ASN A 1 117 ? 3.519 -0.474 -13.490 1.00 95.94 117 ASN A CA 1
ATOM 858 C C . ASN A 1 117 ? 2.115 0.091 -13.804 1.00 95.94 117 ASN A C 1
ATOM 860 O O . ASN A 1 117 ? 1.438 -0.393 -14.715 1.00 95.94 117 ASN A O 1
ATOM 864 N N . GLY A 1 118 ? 1.660 1.081 -13.029 1.00 96.88 118 GLY A N 1
ATOM 865 C CA . GLY A 1 118 ? 0.405 1.799 -13.254 1.00 96.88 118 GLY A CA 1
ATOM 866 C C . GLY A 1 118 ? -0.861 1.036 -12.873 1.00 96.88 118 GLY A C 1
ATOM 867 O O . GLY A 1 118 ? -1.966 1.562 -13.040 1.00 96.88 118 GLY A O 1
ATOM 868 N N . LYS A 1 119 ? -0.746 -0.188 -12.351 1.00 97.31 119 LYS A N 1
ATOM 869 C CA . LYS A 1 119 ? -1.888 -1.007 -11.932 1.00 97.31 119 LYS A CA 1
ATOM 870 C C . LYS A 1 119 ? -2.272 -0.732 -10.482 1.00 97.31 119 LYS A C 1
ATOM 872 O O . LYS A 1 119 ? -1.420 -0.394 -9.663 1.00 97.31 119 LYS A O 1
ATOM 877 N N . ALA A 1 120 ? -3.564 -0.852 -10.189 1.00 98.19 120 ALA A N 1
ATOM 878 C CA . ALA A 1 120 ? -4.043 -0.901 -8.812 1.00 98.19 120 ALA A CA 1
ATOM 879 C C . ALA A 1 120 ? -3.602 -2.221 -8.163 1.00 98.19 120 ALA A C 1
ATOM 881 O O . ALA A 1 120 ? -3.308 -3.179 -8.877 1.00 98.19 120 ALA A O 1
ATOM 882 N N . LEU A 1 121 ? -3.593 -2.261 -6.833 1.00 98.31 121 LEU A N 1
ATOM 883 C CA . LEU A 1 121 ? -3.426 -3.500 -6.089 1.00 98.31 121 LEU A CA 1
ATOM 884 C C . LEU A 1 121 ? -4.603 -4.428 -6.394 1.00 98.31 121 LEU A C 1
ATOM 886 O O . LEU A 1 121 ? -5.749 -3.981 -6.487 1.00 98.31 121 LEU A O 1
ATOM 890 N N . ASP A 1 122 ? -4.309 -5.711 -6.515 1.00 96.25 122 ASP A N 1
ATOM 891 C CA . ASP A 1 122 ? -5.278 -6.777 -6.718 1.00 96.25 122 ASP A CA 1
ATOM 892 C C . ASP A 1 122 ? -4.879 -8.001 -5.874 1.00 96.25 122 ASP A C 1
ATOM 894 O O . ASP A 1 122 ? -3.972 -7.972 -5.035 1.00 96.25 122 ASP A O 1
ATOM 898 N N . THR A 1 123 ? -5.594 -9.099 -6.079 1.00 92.25 123 THR A N 1
ATOM 899 C CA . THR A 1 123 ? -5.378 -10.391 -5.447 1.00 92.25 123 THR A CA 1
ATOM 900 C C . THR A 1 123 ? -3.927 -10.834 -5.624 1.00 92.25 123 THR A C 1
ATOM 902 O O . THR A 1 123 ? -3.480 -11.094 -6.739 1.00 92.25 123 THR A O 1
ATOM 905 N N . GLY A 1 124 ? -3.213 -10.978 -4.507 1.00 93.44 124 GLY A N 1
ATOM 906 C CA . GLY A 1 124 ? -1.803 -11.377 -4.471 1.00 93.44 124 GLY A CA 1
ATOM 907 C C . GLY A 1 124 ? -0.849 -10.265 -4.040 1.00 93.44 124 GLY A C 1
ATOM 908 O O . GLY A 1 124 ? 0.235 -10.585 -3.568 1.00 93.44 124 GLY A O 1
ATOM 909 N N . ASP A 1 125 ? -1.268 -9.000 -4.104 1.00 97.81 125 ASP A N 1
ATOM 910 C CA . ASP A 1 125 ? -0.421 -7.861 -3.718 1.00 97.81 125 ASP A CA 1
ATOM 911 C C . ASP A 1 125 ? -0.473 -7.571 -2.210 1.00 97.81 125 ASP A C 1
ATOM 913 O O . ASP A 1 125 ? 0.349 -6.828 -1.676 1.00 97.81 125 ASP A O 1
ATOM 917 N N . PHE A 1 126 ? -1.455 -8.133 -1.503 1.00 97.69 126 PHE A N 1
ATOM 918 C CA . PHE A 1 126 ? -1.625 -7.946 -0.069 1.00 97.69 126 PHE A CA 1
ATOM 919 C C . PHE A 1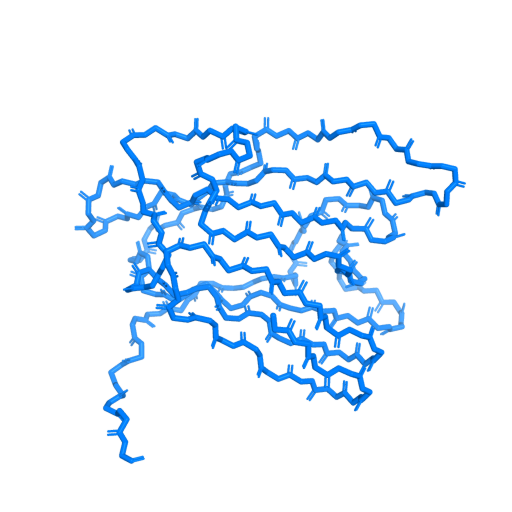 126 ? -2.341 -9.127 0.584 1.00 97.69 126 PHE A C 1
ATOM 921 O O . PHE A 1 126 ? -3.034 -9.905 -0.077 1.00 97.69 126 PHE A O 1
ATOM 928 N N . ASN A 1 127 ? -2.220 -9.230 1.907 1.00 96.88 127 ASN A N 1
ATOM 929 C CA . ASN A 1 127 ? -3.077 -10.093 2.712 1.00 96.88 127 ASN A CA 1
ATOM 930 C C . ASN A 1 127 ? -3.315 -9.501 4.105 1.00 96.88 127 ASN A C 1
ATOM 932 O O . ASN A 1 127 ? -2.459 -8.803 4.652 1.00 96.88 127 ASN A O 1
ATOM 936 N N . PHE A 1 128 ? -4.471 -9.832 4.680 1.00 95.81 128 PHE A N 1
ATOM 937 C CA . PHE A 1 128 ? -4.810 -9.506 6.059 1.00 95.81 128 PHE A CA 1
ATOM 938 C C . PHE A 1 128 ? -4.291 -10.572 7.021 1.00 95.81 128 PHE A C 1
ATOM 940 O O . PHE A 1 128 ? -4.452 -11.774 6.799 1.00 95.81 128 PHE A O 1
ATOM 947 N N . TYR A 1 129 ? -3.703 -10.114 8.119 1.00 93.00 129 TYR A N 1
ATOM 948 C CA . TYR A 1 129 ? -3.192 -10.949 9.193 1.00 93.00 129 TYR A CA 1
ATOM 949 C C . TYR A 1 129 ? -3.788 -10.500 10.530 1.00 93.00 129 TYR A C 1
ATOM 951 O O . TYR A 1 129 ? -3.962 -9.307 10.805 1.00 93.00 129 TYR A O 1
ATOM 959 N N . ALA A 1 130 ? -4.102 -11.480 11.379 1.00 78.19 130 ALA A N 1
ATOM 960 C CA . ALA A 1 130 ? -4.423 -11.247 12.784 1.00 78.19 130 ALA A CA 1
ATOM 961 C C . ALA A 1 130 ? -3.269 -10.483 13.469 1.00 78.19 130 ALA A C 1
ATOM 963 O O . ALA A 1 130 ? -2.146 -10.506 12.954 1.00 78.19 130 ALA A O 1
ATOM 964 N N . PRO A 1 131 ? -3.502 -9.794 14.603 1.00 62.94 131 PRO A N 1
ATOM 965 C CA . PRO A 1 131 ? -2.413 -9.148 15.326 1.00 62.94 131 PRO A CA 1
ATOM 966 C C . PRO A 1 131 ? -1.264 -10.139 15.541 1.00 62.94 131 PRO A C 1
ATOM 968 O O . PRO A 1 131 ? -1.486 -11.267 15.982 1.00 62.94 131 PRO A O 1
ATOM 971 N N . HIS A 1 132 ? -0.039 -9.710 15.229 1.00 53.69 132 HIS A N 1
ATOM 972 C CA . HIS A 1 132 ? 1.152 -10.390 15.716 1.00 53.69 132 HIS A CA 1
ATOM 973 C C . HIS A 1 132 ? 1.120 -10.299 17.246 1.00 53.69 132 HIS A C 1
ATOM 975 O O . HIS A 1 132 ? 1.491 -9.279 17.829 1.00 53.69 132 HIS A O 1
ATOM 981 N N . ASP A 1 133 ? 0.632 -11.353 17.900 1.00 48.75 133 ASP A N 1
ATOM 982 C CA . ASP A 1 133 ? 0.931 -11.612 19.302 1.00 48.75 133 ASP A CA 1
ATOM 983 C C . ASP A 1 133 ? 2.432 -11.914 19.367 1.00 48.75 133 ASP A C 1
ATOM 985 O O . ASP A 1 133 ? 2.895 -13.014 19.071 1.00 48.75 133 ASP A O 1
ATOM 989 N N . GLY A 1 134 ? 3.220 -10.862 19.552 1.00 44.66 134 GLY A N 1
ATOM 990 C CA . GLY A 1 134 ? 4.653 -10.910 19.321 1.00 44.66 134 GLY A CA 1
ATOM 991 C C . GLY A 1 134 ? 5.317 -9.693 19.919 1.00 44.66 134 GLY A C 1
ATOM 992 O O . GLY A 1 134 ? 5.562 -8.701 19.238 1.00 44.66 134 GLY A O 1
ATOM 993 N N . ALA A 1 135 ? 5.571 -9.784 21.221 1.00 38.72 135 ALA A N 1
ATOM 994 C CA . ALA A 1 135 ? 6.533 -8.957 21.916 1.00 38.72 135 ALA A CA 1
ATOM 995 C C . ALA A 1 135 ? 7.800 -8.780 21.065 1.00 38.72 135 ALA A C 1
ATOM 997 O O . ALA A 1 135 ? 8.365 -9.750 20.561 1.00 38.72 135 ALA A O 1
ATOM 998 N N . LEU A 1 136 ? 8.255 -7.533 20.955 1.00 39.00 136 LEU A N 1
ATOM 999 C CA . LEU A 1 136 ? 9.663 -7.266 20.715 1.00 39.00 136 LEU A CA 1
ATOM 1000 C C . LEU A 1 136 ? 10.423 -7.947 21.864 1.00 39.00 136 LEU A C 1
ATOM 1002 O O . LEU A 1 136 ? 10.273 -7.537 23.018 1.00 39.00 136 LEU A O 1
ATOM 1006 N N . VAL A 1 137 ? 11.152 -9.018 21.553 1.00 44.16 137 VAL A N 1
ATOM 1007 C CA . VAL A 1 137 ? 12.266 -9.496 22.381 1.00 44.16 137 VAL A CA 1
ATOM 1008 C C . VAL A 1 137 ? 13.534 -8.887 21.811 1.00 44.16 137 VAL A C 1
ATOM 1010 O O . VAL A 1 137 ? 13.677 -8.933 20.568 1.00 44.16 137 VAL A O 1
#

Secondary structure (DSSP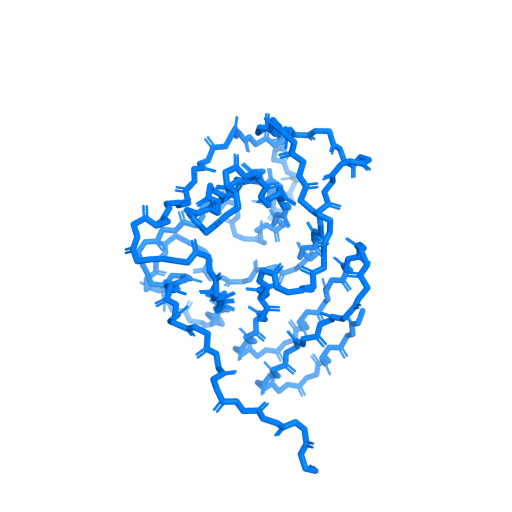, 8-state):
-EEEESS-EEE--SSSEEEEEEES--EEEEETTSS--BSS----GGG-SEEEEEE-S-SSS-SS---EEEEESS-TT--EEEEEE-PPPTTS-EEEEEEEE-TTTS-EEEEEEEETTSPPP-TTSEEEE--------

Nearest PDB structures (foldseek):
  6x89-assembly1_S3  TM=6.444E-01  e=1.086E+00  Vigna radiata
  7b93-assembly1_C  TM=6.443E-01  e=1.605E+00  Mus musculus
  9etm-assembly1_B  TM=6.117E-01  e=9.568E+00  Drosophila melanogaster
  5w3d-assembly1_A  TM=5.126E-01  e=3.505E+00  Drosophila melanogaster

Foldseek 3Di:
DECAEEAEEDEDAAQEEEYHDHAAAYEYEDAPNGHDWALDADPPPVRARYEYEEAEDAPADDPGHAYAYEYEALDDPKDKAWPAWDDQDPQRWIKTKIWIQRPVPRTIHIYIYTYSNNHHHDPHRYDYDYHPPDDDD

Radius of gyration: 14.02 Å; Cα contacts (8 Å, |Δi|>4): 383; chains: 1; bounding box: 33×28×41 Å